Protein AF-A0A381RX64-F1 (afdb_monomer)

pLDDT: mean 94.43, std 6.17, range [52.06, 97.94]

Structure (mmCIF, N/CA/C/O backbone):
data_AF-A0A381RX64-F1
#
_entry.id   AF-A0A381RX64-F1
#
loop_
_atom_site.group_PDB
_atom_site.id
_atom_site.type_symbol
_atom_site.label_atom_id
_atom_site.label_alt_id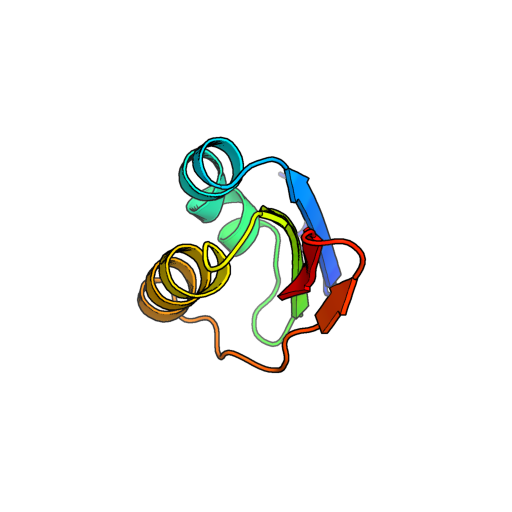
_atom_site.label_comp_id
_atom_site.label_asym_id
_atom_site.label_entity_id
_atom_site.label_seq_id
_atom_site.pdbx_PDB_ins_code
_atom_site.Cartn_x
_atom_site.Cartn_y
_atom_site.Cartn_z
_atom_site.occupancy
_atom_site.B_iso_or_equiv
_atom_site.auth_seq_id
_atom_site.auth_comp_id
_atom_site.auth_asym_id
_atom_site.auth_atom_id
_atom_site.pdbx_PDB_model_num
ATOM 1 N N . MET A 1 1 ? 6.555 5.350 -20.769 1.00 52.06 1 MET A N 1
ATOM 2 C CA . MET A 1 1 ? 6.723 4.478 -19.585 1.00 52.06 1 MET A CA 1
ATOM 3 C C . MET A 1 1 ? 6.988 5.374 -18.388 1.00 52.06 1 MET A C 1
ATOM 5 O O . MET A 1 1 ? 7.830 6.252 -18.518 1.00 52.06 1 MET A O 1
ATOM 9 N N . LYS A 1 2 ? 6.250 5.231 -17.279 1.00 73.38 2 LYS A N 1
ATOM 10 C CA . LYS A 1 2 ? 6.606 5.925 -16.030 1.00 73.38 2 LYS A CA 1
ATOM 11 C C . LYS A 1 2 ? 7.770 5.169 -15.391 1.00 73.38 2 LYS A C 1
ATOM 13 O O . LYS A 1 2 ? 7.723 3.944 -15.332 1.00 73.38 2 LYS A O 1
ATOM 18 N N . ILE A 1 3 ? 8.809 5.892 -14.989 1.00 85.94 3 ILE A N 1
ATOM 19 C CA . ILE A 1 3 ? 9.943 5.327 -14.255 1.00 85.94 3 ILE A CA 1
ATOM 20 C C . ILE A 1 3 ? 9.460 5.106 -12.813 1.00 85.94 3 ILE A C 1
ATOM 22 O O . ILE A 1 3 ? 8.937 6.063 -12.235 1.00 85.94 3 ILE A O 1
ATOM 26 N N . PRO A 1 4 ? 9.561 3.887 -12.251 1.00 94.25 4 PRO A N 1
ATOM 27 C CA . PRO A 1 4 ? 9.187 3.650 -10.863 1.00 94.25 4 PRO A CA 1
ATOM 28 C C . PRO A 1 4 ? 10.047 4.495 -9.913 1.00 94.25 4 PRO A C 1
ATOM 30 O O . PRO A 1 4 ? 11.215 4.771 -10.192 1.00 94.25 4 PRO A O 1
ATOM 33 N N . ALA A 1 5 ? 9.463 4.918 -8.800 1.00 97.25 5 ALA A N 1
ATOM 34 C CA . ALA A 1 5 ? 10.064 5.802 -7.819 1.00 97.25 5 ALA A CA 1
ATOM 35 C C . ALA A 1 5 ? 10.523 5.029 -6.568 1.00 97.25 5 ALA A C 1
ATOM 37 O O . ALA A 1 5 ? 9.923 4.011 -6.210 1.00 97.25 5 ALA A O 1
ATOM 38 N N . PRO A 1 6 ? 11.563 5.518 -5.868 1.00 97.50 6 PRO A N 1
ATOM 39 C CA . PRO A 1 6 ? 11.964 4.989 -4.564 1.00 97.50 6 PRO A CA 1
ATOM 40 C C . PRO A 1 6 ? 10.924 5.245 -3.471 1.00 97.50 6 PRO A C 1
ATOM 42 O O . PRO A 1 6 ? 10.858 4.487 -2.511 1.00 97.50 6 PRO A O 1
ATOM 45 N N . ILE A 1 7 ? 10.122 6.302 -3.616 1.00 97.69 7 ILE A N 1
ATOM 46 C CA . ILE A 1 7 ? 9.057 6.667 -2.685 1.00 97.69 7 ILE A CA 1
ATOM 47 C C . ILE A 1 7 ? 7.812 7.004 -3.503 1.00 97.69 7 ILE A C 1
ATOM 49 O O . ILE A 1 7 ? 7.862 7.865 -4.385 1.00 97.69 7 ILE A O 1
ATOM 53 N N . VAL A 1 8 ? 6.702 6.341 -3.197 1.00 97.94 8 VAL A N 1
ATOM 54 C CA . VAL A 1 8 ? 5.376 6.621 -3.755 1.00 97.94 8 VAL A CA 1
ATOM 55 C C . VAL A 1 8 ? 4.460 7.029 -2.612 1.00 97.94 8 VAL A C 1
ATOM 57 O O . VAL A 1 8 ? 4.404 6.352 -1.592 1.00 97.94 8 VAL A O 1
ATOM 60 N N . ILE A 1 9 ? 3.743 8.139 -2.776 1.00 97.69 9 ILE A N 1
ATOM 61 C CA . ILE A 1 9 ? 2.807 8.658 -1.775 1.00 97.69 9 ILE A CA 1
ATOM 62 C C . ILE A 1 9 ? 1.433 8.773 -2.426 1.00 97.69 9 ILE A C 1
ATOM 64 O O . ILE A 1 9 ? 1.307 9.371 -3.496 1.00 97.69 9 ILE A O 1
ATOM 68 N N . SER A 1 10 ? 0.412 8.217 -1.780 1.00 97.38 10 SER A N 1
ATOM 69 C CA . SER A 1 10 ? -0.979 8.302 -2.218 1.00 97.38 10 SER A CA 1
ATOM 70 C C . SER A 1 10 ? -1.873 8.731 -1.061 1.00 97.38 10 SER A C 1
ATOM 72 O O . SER A 1 10 ? -1.820 8.145 0.013 1.00 97.38 10 SER A O 1
ATOM 74 N N . ASN A 1 11 ? -2.705 9.747 -1.285 1.00 96.88 11 ASN A N 1
ATOM 75 C CA . ASN A 1 11 ? -3.726 10.191 -0.340 1.00 96.88 11 ASN A CA 1
ATOM 76 C C . ASN A 1 11 ? -5.096 10.051 -1.009 1.00 96.88 11 ASN A C 1
ATOM 78 O O . ASN A 1 11 ? -5.452 10.883 -1.844 1.00 96.88 11 ASN A O 1
ATOM 82 N N . MET A 1 12 ? -5.802 8.962 -0.712 1.00 96.75 12 MET A N 1
ATOM 83 C CA . MET A 1 12 ? -7.078 8.599 -1.334 1.00 96.75 12 MET A CA 1
ATOM 84 C C . MET A 1 12 ? -7.922 7.768 -0.361 1.00 96.75 12 MET A C 1
ATOM 86 O O . MET A 1 12 ? -7.388 7.162 0.566 1.00 96.75 12 MET A O 1
ATOM 90 N N . PHE A 1 13 ? -9.232 7.672 -0.589 1.00 96.75 13 PHE A N 1
ATOM 91 C CA . PHE A 1 13 ? -10.068 6.779 0.216 1.00 96.75 13 PHE A CA 1
ATOM 92 C C . PHE A 1 13 ? -9.723 5.302 -0.038 1.00 96.75 13 PHE A C 1
ATOM 94 O O . PHE A 1 13 ? -9.248 4.940 -1.117 1.00 96.75 13 PHE A O 1
ATOM 101 N N . LEU A 1 14 ? -10.045 4.416 0.917 1.00 96.56 14 LEU A N 1
ATOM 102 C CA . LEU A 1 14 ? -9.746 2.976 0.825 1.00 96.56 14 LEU A CA 1
ATOM 103 C C . LEU A 1 14 ? -10.162 2.354 -0.521 1.00 96.56 14 LEU A C 1
ATOM 105 O O . LEU A 1 14 ? -9.372 1.652 -1.148 1.00 96.56 14 LEU A O 1
ATOM 109 N N . HIS A 1 15 ? -11.379 2.633 -0.995 1.00 96.38 15 HIS A N 1
ATOM 110 C CA . HIS A 1 15 ? -11.893 2.066 -2.248 1.00 96.38 15 HIS A CA 1
ATOM 111 C C . HIS A 1 15 ? -11.097 2.516 -3.489 1.00 96.38 15 HIS A C 1
ATOM 113 O O . HIS A 1 15 ? -10.953 1.759 -4.451 1.00 96.38 15 HIS A O 1
ATOM 119 N N . GLU A 1 16 ? -10.552 3.734 -3.473 1.00 97.69 16 GLU A N 1
ATOM 120 C CA . GLU A 1 16 ? -9.691 4.250 -4.537 1.00 97.69 16 GLU A CA 1
ATOM 121 C C . GLU A 1 16 ? -8.316 3.588 -4.471 1.00 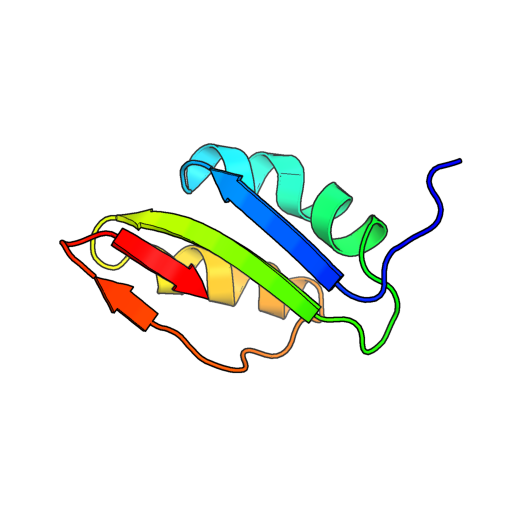97.69 16 GLU A C 1
ATOM 123 O O . GLU A 1 16 ? -7.853 3.069 -5.487 1.00 97.69 16 GLU A O 1
ATOM 128 N N . LEU A 1 17 ? -7.713 3.509 -3.276 1.00 97.12 17 LEU A N 1
ATOM 129 C CA . LEU A 1 17 ? -6.440 2.814 -3.049 1.00 97.12 17 LEU A CA 1
ATOM 130 C C . LEU A 1 17 ? -6.522 1.353 -3.497 1.00 97.12 17 LEU A C 1
ATOM 132 O O . LEU A 1 17 ? -5.655 0.882 -4.230 1.00 97.12 17 LEU A O 1
ATOM 136 N N . GLN A 1 18 ? -7.607 0.654 -3.157 1.00 96.12 18 GLN A N 1
ATOM 137 C CA . GLN A 1 18 ? -7.858 -0.711 -3.614 1.00 96.12 18 GLN A CA 1
ATOM 138 C C . GLN A 1 18 ? -7.949 -0.805 -5.140 1.00 96.12 18 GLN A C 1
ATOM 140 O O . GLN A 1 18 ? -7.449 -1.773 -5.716 1.00 96.12 18 GLN A O 1
ATOM 145 N N . ARG A 1 19 ? -8.558 0.181 -5.809 1.00 97.12 19 ARG A N 1
ATOM 146 C CA . ARG A 1 19 ? -8.685 0.210 -7.271 1.00 97.12 19 ARG A CA 1
ATOM 147 C C . ARG A 1 19 ? -7.345 0.445 -7.970 1.00 97.12 19 ARG A C 1
ATOM 149 O O . ARG A 1 19 ? -7.117 -0.143 -9.023 1.00 97.12 19 ARG A O 1
ATOM 156 N N . VAL A 1 20 ? -6.470 1.274 -7.398 1.00 96.50 20 VAL A N 1
ATOM 157 C CA . VAL A 1 20 ? -5.178 1.645 -8.008 1.00 96.50 20 VAL A CA 1
ATOM 158 C C . VAL A 1 20 ? -3.979 0.867 -7.457 1.00 96.50 20 VAL A C 1
ATOM 160 O O . VAL A 1 20 ? -2.860 1.085 -7.913 1.00 96.50 20 VAL A O 1
ATOM 163 N N . ARG A 1 21 ? -4.173 -0.065 -6.512 1.00 95.25 21 ARG A N 1
ATOM 164 C CA . ARG A 1 21 ? -3.082 -0.772 -5.808 1.00 95.25 21 ARG A CA 1
ATOM 165 C C . ARG A 1 21 ? -2.034 -1.403 -6.725 1.00 95.25 21 ARG A C 1
ATOM 167 O O . ARG A 1 21 ? -0.846 -1.312 -6.443 1.00 95.25 21 ARG A O 1
ATOM 174 N N . LEU A 1 22 ? -2.450 -1.990 -7.850 1.00 96.25 22 LEU A N 1
ATOM 175 C CA . LEU A 1 22 ? -1.523 -2.592 -8.815 1.00 96.25 22 LEU A CA 1
ATOM 176 C C . LEU A 1 22 ? -0.657 -1.537 -9.508 1.00 96.25 22 LEU A C 1
ATOM 178 O O . LEU A 1 22 ? 0.515 -1.784 -9.782 1.00 96.25 22 LEU A O 1
ATOM 182 N N . ASP A 1 23 ? -1.211 -0.357 -9.775 1.00 96.25 23 ASP A N 1
ATOM 183 C CA . ASP A 1 23 ? -0.442 0.752 -10.327 1.00 96.25 23 ASP A CA 1
ATOM 184 C C . ASP A 1 23 ? 0.504 1.336 -9.279 1.00 96.25 23 ASP A C 1
ATOM 186 O O . ASP A 1 23 ? 1.652 1.608 -9.614 1.00 96.25 23 ASP A O 1
ATOM 190 N N . LEU A 1 24 ? 0.076 1.453 -8.015 1.00 96.25 24 LEU A N 1
ATOM 191 C CA . LEU A 1 24 ? 0.952 1.871 -6.912 1.00 96.25 24 LEU A CA 1
ATOM 192 C C . LEU A 1 24 ? 2.154 0.930 -6.779 1.00 96.25 24 LEU A C 1
ATOM 194 O O . LEU A 1 24 ? 3.285 1.401 -6.747 1.00 96.25 24 LEU A O 1
ATOM 198 N N . VAL A 1 25 ? 1.930 -0.387 -6.817 1.00 95.19 25 VAL A N 1
ATOM 199 C CA . VAL A 1 25 ? 3.005 -1.394 -6.798 1.00 95.19 25 VAL A CA 1
ATOM 200 C C . VAL A 1 25 ? 3.958 -1.212 -7.979 1.00 95.19 25 VAL A C 1
ATOM 202 O O . VAL A 1 25 ? 5.168 -1.181 -7.797 1.00 95.19 25 VAL A O 1
ATOM 205 N N . ARG A 1 26 ? 3.433 -1.042 -9.199 1.00 95.75 26 ARG A N 1
ATOM 206 C CA . ARG A 1 26 ? 4.256 -0.860 -10.411 1.00 95.75 26 ARG A CA 1
ATOM 207 C C . ARG A 1 26 ? 5.027 0.458 -10.428 1.00 95.75 26 ARG A C 1
ATOM 209 O O . ARG A 1 26 ? 6.023 0.569 -11.143 1.00 95.75 26 ARG A O 1
ATOM 216 N N . LEU A 1 27 ? 4.540 1.462 -9.706 1.00 96.81 27 LEU A N 1
ATOM 217 C CA . LEU A 1 27 ? 5.191 2.756 -9.557 1.00 96.81 27 LEU A CA 1
ATOM 218 C C . LEU A 1 27 ? 6.269 2.748 -8.474 1.00 96.81 27 LEU A C 1
ATOM 220 O O . LEU A 1 27 ? 7.043 3.697 -8.444 1.00 96.81 27 LEU A O 1
ATOM 224 N N . THR A 1 28 ? 6.366 1.712 -7.642 1.00 97.38 28 THR A N 1
ATOM 225 C CA . THR A 1 28 ? 7.387 1.596 -6.595 1.00 97.38 28 THR A CA 1
ATOM 226 C C . THR A 1 28 ? 8.491 0.641 -7.046 1.00 97.38 28 THR A C 1
ATOM 228 O O . THR A 1 28 ? 8.225 -0.453 -7.543 1.00 97.38 2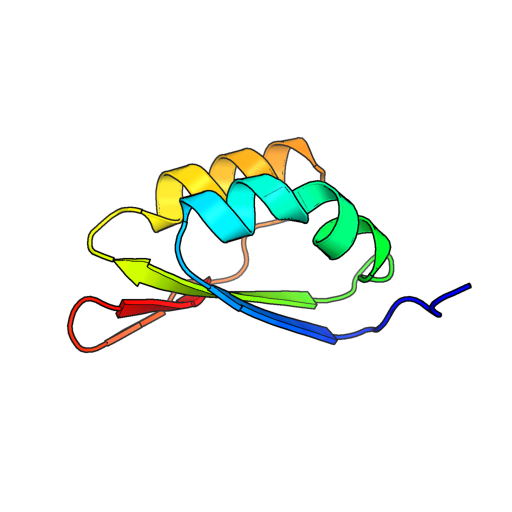8 THR A O 1
ATOM 231 N N . ILE A 1 29 ? 9.755 1.039 -6.900 1.00 97.06 29 ILE A N 1
ATOM 232 C CA . ILE A 1 29 ? 10.883 0.125 -7.159 1.00 97.06 29 ILE A CA 1
ATOM 233 C C . ILE A 1 29 ? 10.917 -1.014 -6.121 1.00 97.06 29 ILE A C 1
ATOM 235 O O . ILE A 1 29 ? 10.456 -0.827 -4.994 1.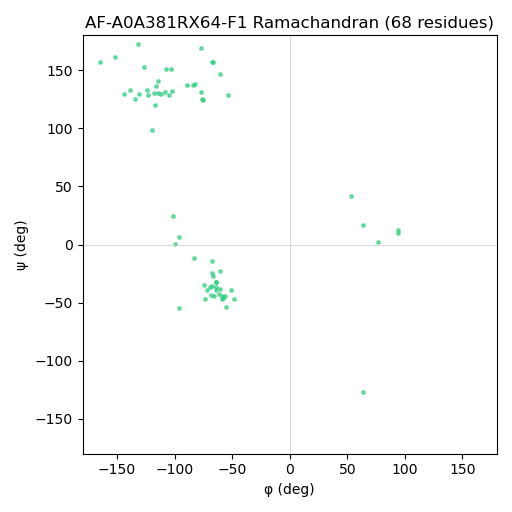00 97.06 29 ILE A O 1
ATOM 239 N N . PRO A 1 30 ? 11.541 -2.166 -6.426 1.00 95.25 30 PRO A N 1
ATOM 240 C CA . PRO A 1 30 ? 11.894 -3.146 -5.401 1.00 95.25 30 PRO A CA 1
ATOM 241 C C . PRO A 1 30 ? 12.719 -2.503 -4.274 1.00 95.25 30 PRO A C 1
ATOM 243 O O . PRO A 1 30 ? 13.703 -1.816 -4.544 1.00 95.25 30 PRO A O 1
ATOM 246 N N . GLY A 1 31 ? 12.305 -2.706 -3.020 1.00 95.62 31 GLY A N 1
ATOM 247 C CA . GLY A 1 31 ? 12.910 -2.063 -1.845 1.00 95.62 31 GLY A CA 1
ATOM 248 C C . GLY A 1 31 ? 12.523 -0.591 -1.638 1.00 95.62 31 GLY A C 1
ATOM 249 O O . GLY A 1 31 ? 13.021 0.038 -0.708 1.00 95.62 31 GLY A O 1
ATOM 250 N N . GLY A 1 32 ? 11.660 -0.032 -2.491 1.00 97.19 32 GLY A N 1
ATOM 251 C CA . GLY A 1 32 ? 11.085 1.298 -2.311 1.00 97.19 32 GLY A CA 1
ATOM 252 C C . GLY A 1 32 ? 9.963 1.320 -1.272 1.00 97.19 32 GLY A C 1
ATOM 253 O O . GLY A 1 32 ? 9.466 0.284 -0.832 1.00 97.19 32 GLY A O 1
ATOM 254 N N . THR A 1 33 ? 9.542 2.523 -0.896 1.00 97.88 33 THR A N 1
ATOM 255 C CA . THR A 1 33 ? 8.502 2.752 0.113 1.00 97.88 33 THR A CA 1
ATOM 256 C C . THR A 1 33 ? 7.221 3.259 -0.539 1.00 97.88 33 THR A C 1
ATOM 258 O O . THR A 1 33 ? 7.243 4.214 -1.315 1.00 97.88 33 THR A O 1
ATOM 261 N N . LEU A 1 34 ? 6.094 2.641 -0.189 1.00 97.94 34 LEU A N 1
ATOM 262 C CA . LEU A 1 34 ? 4.757 3.146 -0.482 1.00 97.94 34 LEU A CA 1
ATOM 263 C C . LEU A 1 34 ? 4.169 3.711 0.811 1.00 97.94 34 LEU A C 1
ATOM 265 O O . LEU A 1 34 ? 4.187 3.025 1.824 1.00 97.94 34 LEU A O 1
ATOM 269 N N . ILE A 1 35 ? 3.671 4.943 0.756 1.00 97.88 35 ILE A N 1
ATOM 270 C CA . ILE A 1 35 ? 2.971 5.609 1.854 1.00 97.88 35 ILE A CA 1
ATOM 271 C C . ILE A 1 35 ? 1.542 5.882 1.392 1.00 97.88 35 ILE A C 1
ATOM 273 O O . ILE A 1 35 ? 1.323 6.594 0.407 1.00 97.88 35 ILE A O 1
ATOM 277 N N . CYS A 1 36 ? 0.570 5.333 2.102 1.00 97.12 36 CYS A N 1
ATOM 278 C CA . CYS A 1 36 ? -0.852 5.471 1.830 1.00 97.12 36 CYS A CA 1
ATOM 279 C C . CYS A 1 36 ? -1.528 6.244 2.966 1.00 97.12 36 CYS A C 1
ATOM 281 O O . CYS A 1 36 ? -1.370 5.899 4.128 1.00 97.12 36 CYS A O 1
ATOM 283 N N . SER A 1 37 ? -2.314 7.268 2.641 1.00 95.81 37 SER A N 1
ATOM 284 C CA . SER A 1 37 ? -3.145 8.039 3.576 1.00 95.81 37 SER A CA 1
ATOM 285 C C . SER A 1 37 ? -4.568 8.200 3.029 1.00 95.81 37 SER A C 1
ATOM 287 O O . SER A 1 37 ? -4.827 7.839 1.882 1.00 95.81 37 SER A O 1
ATOM 289 N N . GLY A 1 38 ? -5.476 8.753 3.836 1.00 95.19 38 GLY A N 1
ATOM 290 C CA . GLY A 1 38 ? -6.897 8.930 3.510 1.00 95.19 38 GLY A CA 1
ATOM 291 C C . GLY A 1 38 ? -7.787 7.782 3.998 1.00 95.19 38 GLY A C 1
ATOM 292 O O . GLY A 1 38 ? -8.952 7.681 3.610 1.00 95.19 38 GLY A O 1
ATOM 293 N N . LEU A 1 39 ? -7.237 6.921 4.855 1.00 95.81 39 LEU A N 1
ATOM 294 C CA . LEU A 1 39 ? -7.928 5.811 5.504 1.00 95.81 39 LEU A CA 1
ATOM 295 C C . LEU A 1 39 ? -8.659 6.302 6.757 1.00 95.81 39 LEU A C 1
ATOM 297 O O . LEU A 1 39 ? -8.094 7.084 7.517 1.00 95.81 39 LEU A O 1
ATOM 301 N N . LEU A 1 40 ? -9.894 5.850 6.973 1.00 93.69 40 LEU A N 1
ATOM 302 C CA . LEU A 1 40 ? -10.731 6.255 8.108 1.00 93.69 40 LEU A CA 1
ATOM 303 C C . LEU A 1 40 ? -11.011 5.081 9.050 1.00 93.69 40 LEU A C 1
ATOM 305 O O . LEU A 1 40 ? -11.329 3.988 8.583 1.00 93.69 40 LEU A O 1
ATOM 309 N N . GLY A 1 41 ? -11.010 5.319 10.363 1.00 89.00 41 GLY A N 1
ATOM 310 C CA . GLY A 1 41 ? -11.300 4.272 11.349 1.00 89.00 41 GLY A CA 1
ATOM 311 C C . GLY A 1 41 ? -10.248 3.165 11.309 1.00 89.00 41 GLY A C 1
ATOM 312 O O . GLY A 1 41 ? -9.076 3.475 11.379 1.00 89.00 41 GLY A O 1
ATOM 313 N N . GLU A 1 42 ? -10.658 1.902 11.165 1.00 87.44 42 GLU A N 1
ATOM 314 C CA . GLU A 1 42 ? -9.770 0.717 11.147 1.00 87.44 42 GLU A CA 1
ATOM 315 C C . GLU A 1 42 ? -9.506 0.190 9.718 1.00 87.44 42 GLU A C 1
ATOM 317 O O . GLU A 1 42 ? -9.237 -0.992 9.492 1.00 87.44 42 GLU A O 1
ATOM 322 N N . GLN A 1 43 ? -9.640 1.059 8.711 1.00 93.88 43 GLN A N 1
ATOM 323 C CA . GLN A 1 43 ? -9.492 0.690 7.299 1.00 93.88 43 GLN A CA 1
ATOM 324 C C . GLN A 1 43 ? -8.062 0.298 6.911 1.00 93.88 43 GLN A C 1
ATOM 326 O O . GLN A 1 43 ? -7.865 -0.273 5.832 1.00 93.88 43 GLN A O 1
ATOM 331 N N . GLU A 1 44 ? -7.053 0.592 7.739 1.00 93.81 44 GLU A N 1
ATOM 332 C CA . GLU A 1 44 ? -5.682 0.244 7.393 1.00 93.81 44 GLU A CA 1
ATOM 333 C C . GLU A 1 44 ? -5.443 -1.252 7.290 1.00 93.81 44 GLU A C 1
ATOM 335 O O . GLU A 1 44 ? -4.645 -1.673 6.453 1.00 93.81 44 GLU A O 1
ATOM 340 N N . TYR A 1 45 ? -6.154 -2.055 8.081 1.00 93.44 45 TYR A N 1
ATOM 341 C CA . TYR A 1 45 ? -5.988 -3.504 8.074 1.00 93.44 45 TYR A CA 1
ATOM 342 C C . TYR A 1 45 ? -6.313 -4.110 6.699 1.00 93.44 45 TYR A C 1
ATOM 344 O O . TYR A 1 45 ? -5.552 -4.929 6.175 1.00 93.44 45 TYR A O 1
ATOM 352 N N . ASP A 1 46 ? -7.390 -3.639 6.067 1.00 94.38 46 ASP A N 1
ATOM 353 C CA . ASP A 1 46 ? -7.822 -4.097 4.744 1.00 94.38 46 ASP A CA 1
ATOM 354 C C . ASP A 1 46 ? -6.813 -3.724 3.653 1.00 94.38 46 ASP A C 1
ATOM 356 O O . ASP A 1 46 ? -6.473 -4.547 2.795 1.00 94.38 46 ASP A O 1
ATOM 360 N N . LEU A 1 47 ? -6.305 -2.485 3.680 1.0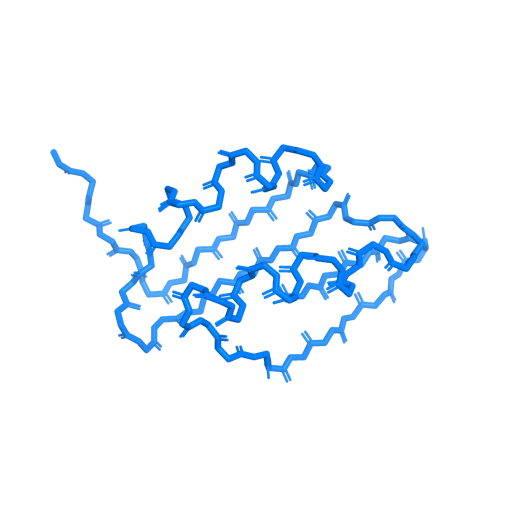0 95.62 47 LEU A N 1
ATOM 361 C CA . LEU A 1 47 ? -5.304 -2.049 2.709 1.00 95.62 47 LEU A CA 1
ATOM 362 C C . LEU A 1 47 ? -3.973 -2.773 2.921 1.00 95.62 47 LEU A C 1
ATOM 364 O O . LEU A 1 47 ? -3.369 -3.231 1.950 1.00 95.62 47 LEU A O 1
ATOM 368 N N . ARG A 1 48 ? -3.538 -2.906 4.177 1.00 95.50 48 ARG A N 1
ATOM 369 C CA . ARG A 1 48 ? -2.312 -3.609 4.559 1.00 95.50 48 ARG A CA 1
ATOM 370 C C . ARG A 1 48 ? -2.317 -5.033 4.024 1.00 95.50 48 ARG A C 1
ATOM 372 O O . ARG A 1 48 ? -1.382 -5.403 3.321 1.00 95.50 48 ARG A O 1
ATOM 379 N N . ASN A 1 49 ? -3.364 -5.808 4.306 1.00 95.31 49 ASN A N 1
ATOM 380 C CA . ASN A 1 49 ? -3.453 -7.193 3.841 1.00 95.31 49 ASN A CA 1
ATOM 381 C C . ASN A 1 49 ? -3.391 -7.270 2.314 1.00 95.31 49 ASN A C 1
ATOM 383 O O . ASN A 1 49 ? -2.624 -8.060 1.765 1.00 95.31 49 ASN A O 1
ATOM 387 N N . SER A 1 50 ? -4.121 -6.387 1.626 1.00 95.50 50 SER A N 1
ATOM 388 C CA . SER A 1 50 ? -4.115 -6.352 0.165 1.00 95.50 50 SER A CA 1
ATOM 389 C C . SER A 1 50 ? -2.744 -5.999 -0.425 1.00 95.50 50 SER A C 1
ATOM 391 O O . SER A 1 50 ? -2.373 -6.543 -1.463 1.00 95.50 50 SER A O 1
ATOM 393 N N . LEU A 1 51 ? -1.977 -5.107 0.207 1.00 96.38 51 LEU A N 1
ATOM 394 C CA . LEU A 1 51 ? -0.620 -4.763 -0.228 1.00 96.38 51 LEU A CA 1
ATOM 395 C C . LEU A 1 51 ? 0.390 -5.870 0.110 1.00 96.38 51 LEU A C 1
ATOM 397 O O . LEU A 1 51 ? 1.290 -6.135 -0.689 1.00 96.38 51 LEU A O 1
ATOM 401 N N . THR A 1 52 ? 0.215 -6.566 1.236 1.00 96.19 52 THR A N 1
ATOM 402 C CA . THR A 1 52 ? 1.038 -7.726 1.606 1.00 96.19 52 THR A CA 1
ATOM 403 C C . THR A 1 52 ? 0.872 -8.888 0.633 1.00 96.19 52 THR A C 1
ATOM 405 O O . THR A 1 52 ? 1.870 -9.479 0.223 1.00 96.19 52 THR A O 1
ATOM 408 N N . GLU A 1 53 ? -0.344 -9.155 0.153 1.00 96.31 53 GLU A N 1
ATOM 409 C CA . GLU A 1 53 ? -0.587 -10.119 -0.934 1.00 96.31 53 GLU A CA 1
ATOM 410 C C . GLU A 1 53 ? 0.130 -9.748 -2.247 1.00 96.31 53 GLU A C 1
ATOM 412 O O . GLU A 1 53 ? 0.398 -10.614 -3.080 1.00 96.31 53 GLU A O 1
ATOM 417 N N . LEU A 1 54 ? 0.469 -8.468 -2.429 1.00 95.69 54 LEU A N 1
ATOM 418 C CA . LEU A 1 54 ? 1.193 -7.940 -3.590 1.00 95.69 54 LEU A CA 1
ATOM 419 C C . LEU A 1 54 ? 2.707 -7.806 -3.352 1.00 95.69 54 LEU A C 1
ATOM 421 O O . LEU A 1 54 ? 3.413 -7.287 -4.218 1.00 95.69 54 LEU A O 1
ATOM 425 N N . GLY A 1 55 ? 3.210 -8.288 -2.213 1.00 95.56 55 GLY A N 1
ATOM 426 C CA . GLY A 1 55 ? 4.638 -8.344 -1.898 1.00 95.56 55 GLY A CA 1
ATOM 427 C C . GLY A 1 55 ? 5.187 -7.151 -1.115 1.00 95.56 55 GLY A C 1
ATOM 428 O O . GLY A 1 55 ? 6.404 -7.053 -0.970 1.00 95.56 55 GLY A O 1
ATOM 429 N N . PHE A 1 56 ? 4.336 -6.257 -0.601 1.00 96.06 56 PHE A N 1
ATOM 430 C CA . PHE A 1 56 ? 4.773 -5.213 0.330 1.00 96.06 56 PHE A CA 1
ATOM 431 C C . PHE A 1 56 ? 4.863 -5.735 1.764 1.00 96.06 56 PHE A C 1
ATOM 433 O O . PHE A 1 56 ? 3.967 -6.415 2.265 1.00 96.06 56 PHE A O 1
ATOM 440 N N . GLU A 1 57 ? 5.921 -5.344 2.461 1.00 96.69 57 GLU A N 1
ATOM 441 C CA . GLU A 1 57 ? 6.032 -5.526 3.903 1.00 96.69 57 GLU A CA 1
ATOM 442 C C . GLU A 1 57 ? 5.445 -4.310 4.627 1.00 96.69 57 GLU A C 1
ATOM 444 O O . GLU A 1 57 ? 5.657 -3.166 4.223 1.00 96.69 57 GLU A O 1
ATOM 449 N N . PHE A 1 58 ? 4.684 -4.553 5.694 1.00 95.94 58 PHE A N 1
ATOM 450 C CA . PHE A 1 58 ? 4.179 -3.477 6.541 1.00 95.94 58 PHE A CA 1
ATOM 451 C C . PHE A 1 58 ? 5.298 -2.926 7.428 1.00 95.94 58 PHE A C 1
ATOM 453 O O . PHE A 1 58 ? 5.878 -3.672 8.215 1.00 95.94 58 PHE A O 1
ATOM 460 N N . CYS A 1 59 ? 5.538 -1.616 7.352 1.00 95.19 59 CYS A N 1
ATOM 461 C CA . CYS A 1 59 ? 6.564 -0.947 8.152 1.00 95.19 59 CYS A CA 1
ATOM 462 C C . CYS A 1 59 ? 5.995 -0.306 9.424 1.00 95.19 59 CYS A C 1
ATOM 464 O O . CYS A 1 59 ? 6.489 -0.546 10.524 1.00 95.19 59 CYS A O 1
ATOM 466 N N . SER A 1 60 ? 4.982 0.548 9.283 1.00 95.31 60 SER A N 1
ATOM 467 C CA . SER A 1 60 ? 4.446 1.353 10.383 1.00 95.31 60 SER A CA 1
ATOM 468 C C . SER A 1 60 ? 3.087 1.930 10.020 1.00 95.31 60 SER A C 1
ATOM 470 O O . SER A 1 60 ? 2.819 2.146 8.8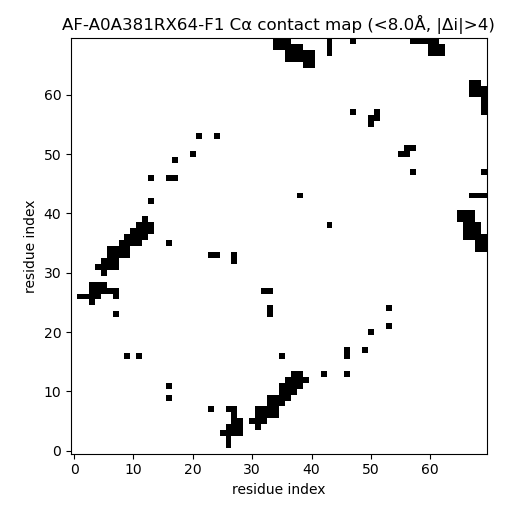45 1.00 95.31 60 SER A O 1
ATOM 472 N N . SER A 1 61 ? 2.282 2.266 11.025 1.00 94.88 61 SER A N 1
ATOM 473 C CA . SER A 1 61 ? 1.071 3.065 10.856 1.00 94.88 61 SER A CA 1
ATOM 474 C C . SER A 1 61 ? 1.077 4.271 11.791 1.00 94.88 61 SER A C 1
ATOM 476 O O . SER A 1 61 ? 1.713 4.263 12.848 1.00 94.88 61 SER A O 1
ATOM 478 N N . PHE A 1 62 ? 0.379 5.326 11.388 1.00 93.69 62 PHE A N 1
ATOM 479 C CA . PHE A 1 62 ? 0.175 6.531 12.181 1.00 93.69 62 PHE A CA 1
ATOM 480 C C . PHE A 1 62 ? -1.267 7.010 12.031 1.00 93.69 62 PHE A C 1
ATOM 482 O O . PHE A 1 62 ? -1.764 7.117 10.913 1.00 93.69 62 PHE A O 1
ATOM 489 N N . GLU A 1 63 ? -1.922 7.339 13.142 1.00 94.62 63 GLU A N 1
ATOM 490 C CA . GLU A 1 63 ? -3.284 7.871 13.151 1.00 94.62 63 GLU A CA 1
ATOM 491 C C . GLU A 1 63 ? -3.313 9.296 13.706 1.00 94.62 63 GLU A C 1
ATOM 493 O O . GLU A 1 63 ? -2.702 9.605 14.733 1.00 94.62 63 GLU A O 1
ATOM 498 N N . ARG A 1 64 ? -4.080 10.164 13.043 1.00 93.50 64 ARG A N 1
ATOM 499 C CA . ARG A 1 64 ? -4.429 11.491 13.539 1.00 93.50 64 ARG A CA 1
ATOM 500 C C . ARG A 1 64 ? -5.848 11.854 13.130 1.00 93.50 64 ARG A C 1
ATOM 502 O O . ARG A 1 64 ? -6.176 11.806 11.952 1.00 93.50 64 A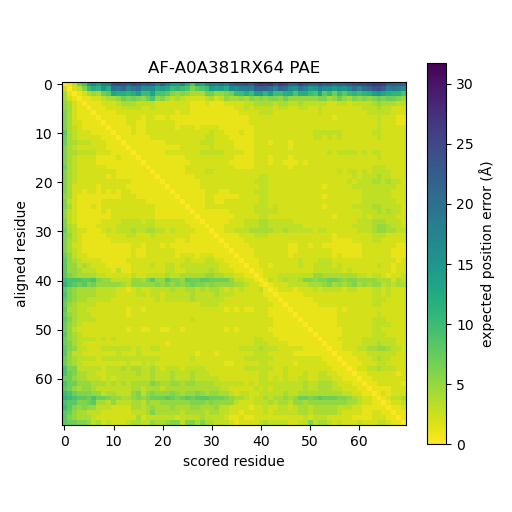RG A O 1
ATOM 509 N N . GLU A 1 65 ? -6.657 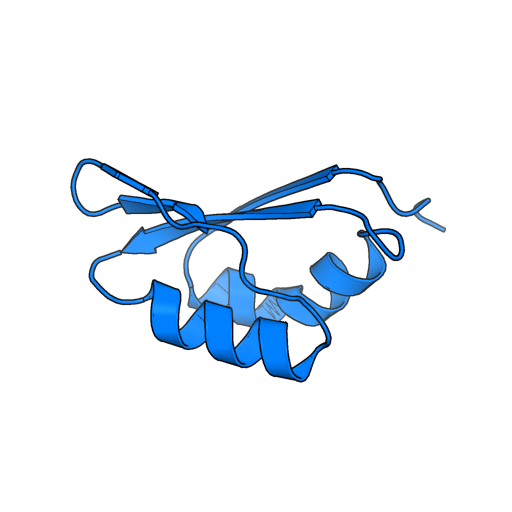12.297 14.093 1.00 92.25 65 GLU A N 1
ATOM 510 C CA . GLU A 1 65 ? -8.012 12.817 13.836 1.00 92.25 65 GLU A CA 1
ATOM 511 C C . GLU A 1 65 ? -8.878 11.826 13.024 1.00 92.25 65 GLU A C 1
ATOM 513 O O . GLU A 1 65 ? -9.596 12.222 12.110 1.00 92.25 65 GLU A O 1
ATOM 518 N N . ASN A 1 66 ? -8.800 10.527 13.360 1.00 89.88 66 ASN A N 1
ATOM 519 C CA . ASN A 1 66 ? -9.486 9.420 12.674 1.00 89.88 66 ASN A CA 1
ATOM 520 C C . ASN A 1 66 ? -9.055 9.210 11.205 1.00 89.88 66 ASN A C 1
ATOM 522 O O . ASN A 1 66 ? -9.760 8.555 10.439 1.00 89.88 66 ASN A O 1
ATOM 526 N N . CYS A 1 67 ? -7.912 9.774 10.806 1.00 91.50 67 CYS A N 1
ATOM 527 C CA . CYS A 1 67 ? -7.262 9.541 9.524 1.00 91.50 67 CYS A CA 1
ATOM 528 C C . CYS A 1 67 ? -5.953 8.776 9.740 1.00 91.50 67 CYS A C 1
ATOM 530 O O . CYS A 1 67 ? -5.115 9.184 10.550 1.00 91.50 67 CYS A O 1
ATOM 532 N N . GLN A 1 68 ? -5.766 7.687 9.003 1.00 93.81 68 GLN A N 1
ATOM 533 C CA . GLN A 1 68 ? -4.600 6.822 9.123 1.00 93.81 68 GLN A CA 1
ATOM 534 C C . GLN A 1 68 ? -3.653 6.966 7.928 1.00 93.81 68 GLN A C 1
ATOM 536 O O . GLN A 1 68 ? -4.055 7.265 6.797 1.00 93.81 68 GLN A O 1
ATOM 541 N N . VAL A 1 69 ? -2.374 6.734 8.210 1.00 94.81 69 VAL A N 1
ATOM 542 C CA . VAL A 1 69 ? -1.275 6.615 7.253 1.00 94.81 69 VAL A CA 1
ATOM 543 C C . VAL A 1 69 ? -0.596 5.270 7.477 1.00 94.81 69 VAL A C 1
ATOM 545 O O . VAL A 1 69 ? -0.296 4.948 8.628 1.00 94.81 69 VAL A O 1
ATOM 548 N N . ILE A 1 70 ? -0.334 4.520 6.405 1.00 93.12 70 ILE A N 1
ATOM 549 C CA . ILE A 1 70 ? 0.421 3.255 6.424 1.00 93.12 70 ILE A CA 1
ATOM 550 C C . ILE A 1 70 ? 1.471 3.169 5.329 1.00 93.12 70 ILE A C 1
ATOM 552 O O . ILE A 1 70 ? 1.319 3.890 4.317 1.00 93.12 70 ILE A O 1
#

Secondary structure (DSSP, 8-state):
-PPPEEEEEEE--HHHHHHHHHHHHHHEEEEEEEEEEEEETTTHHHHHHHHHTTTPPP---EEETTEEE-

Radius of gyration: 11.45 Å; Cα contacts (8 Å, |Δi|>4): 103; chains: 1; bounding box: 25×23×33 Å

Sequence (70 aa):
MKIPAPIVISNMFLHELQRVRLDLVRLTIPGGTLICSGLLGEQEYDLRNSLTELGFEFCSSFERENCQVI

Nearest PDB structures (foldseek):
  2nxc-assembly1_A  TM=9.278E-01  e=1.138E-03  Thermus thermophilus HB8
  3egv-assembly1_A  TM=9.057E-01  e=8.089E-04  Thermus thermophilus HB8
  3cjt-assembly7_M  TM=8.944E-01  e=2.765E-03  unclassified
  3cjt-assembly8_O  TM=8.980E-01  e=3.393E-03  unclassified
  3grz-assembly1_A  TM=8.880E-01  e=1.160E-02  Lactobacillus delbrueckii subsp. bulgaricus ATCC BAA-365

Organism: NCBI:txid408172

Foldseek 3Di:
DADADLEAEEEDELVVCLVCVVVQLVNHDVNGDYKYKNYFAPSVVVSQVVNVVVPDDDDDKDDDPRIIMD

InterPro domains:
  IPR029063 S-adenosyl-L-methionine-dependent methyltransferase superfamily [G3DSA:3.40.50.150] (3-70)

Mean predicted aligned error: 2.95 Å

Solvent-accessible surface area (backbone atoms only — not comparable to full-atom values): 4121 Å² total; per-residue (Å²): 134,86,78,50,29,63,64,37,80,46,78,41,47,61,73,53,46,67,7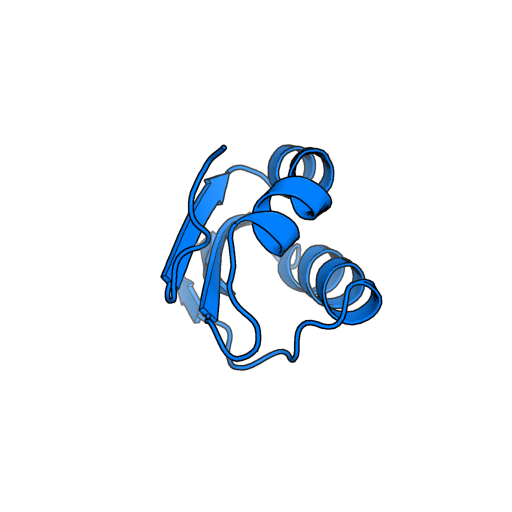2,44,43,70,57,54,54,66,38,32,37,93,94,36,44,71,40,42,28,54,25,54,78,77,46,58,61,63,53,49,53,58,40,40,78,71,72,46,80,90,86,63,74,48,77,56,97,62,34,33,34,64